Protein AF-A0A7J6VFN9-F1 (afdb_monomer_lite)

pLDDT: mean 92.54, std 10.15, range [51.94, 98.19]

Organism: Thalictrum thalictroides (NCBI:txid46969)

Structure (mmCIF, N/CA/C/O backbone):
data_AF-A0A7J6VFN9-F1
#
_entry.id   AF-A0A7J6VFN9-F1
#
loop_
_atom_site.group_PDB
_atom_site.id
_atom_site.type_symbol
_atom_site.label_atom_id
_atom_site.label_alt_id
_atom_site.label_comp_id
_atom_site.label_asym_id
_atom_site.label_entity_id
_atom_site.label_seq_id
_atom_site.pdbx_PDB_ins_code
_atom_site.Cartn_x
_atom_site.Cartn_y
_atom_site.Cartn_z
_atom_site.occupancy
_atom_site.B_iso_or_equiv
_atom_site.auth_seq_id
_atom_site.auth_comp_id
_atom_site.auth_asym_id
_atom_site.auth_atom_id
_atom_site.pdbx_PDB_model_num
ATOM 1 N N . ALA A 1 1 ? 2.708 -5.020 3.606 1.00 85.81 1 ALA A N 1
ATOM 2 C CA . ALA A 1 1 ? 1.558 -4.347 4.249 1.00 85.81 1 ALA A CA 1
ATOM 3 C C . ALA A 1 1 ? 1.296 -4.782 5.701 1.00 85.81 1 ALA A C 1
ATOM 5 O O . ALA A 1 1 ? 1.043 -3.911 6.523 1.00 85.81 1 ALA A O 1
ATOM 6 N N . ARG A 1 2 ? 1.404 -6.075 6.067 1.00 93.56 2 ARG A N 1
ATOM 7 C CA . ARG A 1 2 ? 1.027 -6.594 7.408 1.00 93.56 2 ARG A CA 1
ATOM 8 C C . ARG A 1 2 ? 1.570 -5.802 8.610 1.00 93.56 2 ARG A C 1
ATOM 10 O O . ARG A 1 2 ? 0.836 -5.56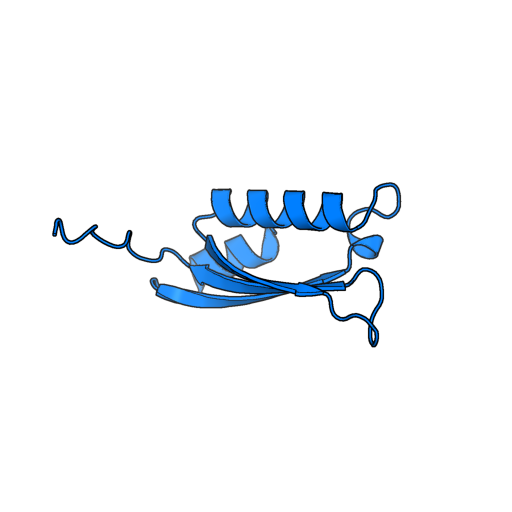3 9.559 1.00 93.56 2 ARG A O 1
ATOM 17 N N . ILE A 1 3 ? 2.849 -5.413 8.591 1.00 96.69 3 ILE A N 1
ATOM 18 C CA . ILE A 1 3 ? 3.478 -4.691 9.715 1.00 96.69 3 ILE A CA 1
ATOM 19 C C . ILE A 1 3 ? 2.795 -3.339 9.955 1.00 96.69 3 ILE A C 1
ATOM 21 O O . ILE A 1 3 ? 2.485 -3.011 11.100 1.00 96.69 3 ILE A O 1
ATOM 25 N N . LEU A 1 4 ? 2.527 -2.577 8.889 1.00 96.62 4 LEU A N 1
ATOM 26 C CA . LEU A 1 4 ? 1.813 -1.304 8.992 1.00 96.62 4 LEU A CA 1
ATOM 27 C C . LEU A 1 4 ? 0.395 -1.516 9.534 1.00 96.62 4 LEU A C 1
ATOM 29 O O . LEU A 1 4 ? -0.026 -0.782 10.422 1.00 96.62 4 LEU A O 1
ATOM 33 N N . ALA A 1 5 ? -0.312 -2.536 9.041 1.00 96.00 5 ALA A N 1
ATOM 34 C CA . ALA A 1 5 ? -1.672 -2.845 9.473 1.00 96.00 5 ALA A CA 1
ATOM 35 C C . ALA A 1 5 ? -1.765 -3.191 10.960 1.00 96.00 5 ALA A C 1
ATOM 37 O O . ALA A 1 5 ? -2.616 -2.649 11.664 1.00 96.00 5 ALA A O 1
ATOM 38 N N . LEU A 1 6 ? -0.850 -4.028 11.456 1.00 97.50 6 LEU A N 1
ATOM 39 C CA . LEU A 1 6 ? -0.773 -4.344 12.880 1.00 97.50 6 LEU A CA 1
ATOM 40 C C . LEU A 1 6 ? -0.523 -3.077 13.699 1.00 97.50 6 LEU A C 1
ATOM 42 O O . LEU A 1 6 ? -1.314 -2.768 14.584 1.00 97.50 6 LEU A O 1
ATOM 46 N N . ASN A 1 7 ? 0.500 -2.289 13.363 1.00 98.19 7 ASN A N 1
ATOM 47 C CA . ASN A 1 7 ? 0.791 -1.053 14.094 1.00 98.19 7 ASN A CA 1
ATOM 48 C C . ASN A 1 7 ? -0.388 -0.073 14.080 1.00 98.19 7 ASN A C 1
ATOM 50 O O . ASN A 1 7 ? -0.724 0.498 15.116 1.00 98.19 7 ASN A O 1
ATOM 54 N N . ALA A 1 8 ? -1.066 0.078 12.943 1.00 97.75 8 ALA A N 1
ATOM 55 C CA . ALA A 1 8 ? -2.241 0.929 12.864 1.00 97.75 8 ALA A CA 1
ATOM 56 C C . ALA A 1 8 ? -3.388 0.421 13.745 1.00 97.75 8 ALA A C 1
ATOM 58 O O . ALA A 1 8 ? -4.024 1.220 14.423 1.00 97.75 8 ALA A O 1
ATOM 59 N N . SER A 1 9 ? -3.609 -0.895 13.803 1.00 96.50 9 SER A N 1
ATOM 60 C CA . SER A 1 9 ? -4.666 -1.477 14.635 1.00 96.50 9 SER A CA 1
ATOM 61 C C . SER A 1 9 ? -4.471 -1.249 16.139 1.00 96.50 9 SER A C 1
ATOM 63 O O . SER A 1 9 ? -5.462 -1.155 16.860 1.00 96.50 9 SER A O 1
ATOM 65 N N . TYR A 1 10 ? -3.220 -1.133 16.601 1.00 97.44 10 TYR A N 1
ATOM 66 C CA . TYR A 1 10 ? -2.894 -0.908 18.012 1.00 97.44 10 TYR A CA 1
ATOM 67 C C . TYR A 1 10 ? -2.751 0.574 18.367 1.00 97.44 10 TYR A C 1
ATOM 69 O O . TYR A 1 10 ? -3.103 0.968 19.477 1.00 97.44 10 TYR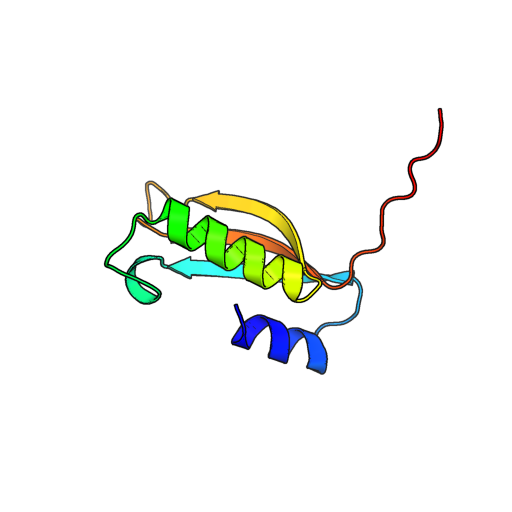 A O 1
ATOM 77 N N . PHE A 1 11 ? -2.219 1.391 17.454 1.00 97.94 11 PHE A N 1
ATOM 78 C CA . PHE A 1 11 ? -1.722 2.727 17.799 1.00 97.94 11 PHE A CA 1
ATOM 79 C C . PHE A 1 11 ? -2.298 3.858 16.946 1.00 97.94 11 PHE A C 1
ATOM 81 O O . PHE A 1 11 ? -2.299 5.009 17.386 1.00 97.94 11 PHE A O 1
ATOM 88 N N . LEU A 1 12 ? -2.784 3.578 15.732 1.00 97.31 12 LEU A N 1
ATOM 89 C CA . LEU A 1 12 ? -3.322 4.622 14.866 1.00 97.31 12 LEU A CA 1
ATOM 90 C C . LEU A 1 12 ? -4.799 4.838 15.184 1.00 97.31 12 LEU A C 1
ATOM 92 O O . LEU A 1 12 ? -5.627 3.936 15.064 1.00 97.31 12 LEU A O 1
ATOM 96 N N . LYS A 1 13 ? -5.139 6.071 15.559 1.00 97.06 13 LYS A N 1
ATOM 97 C CA . LYS A 1 13 ? -6.535 6.473 15.745 1.00 97.06 13 LYS A CA 1
ATOM 98 C C . LYS A 1 13 ? -7.354 6.216 14.476 1.00 97.06 13 LYS A C 1
ATOM 100 O O . LYS A 1 13 ? -6.837 6.321 13.362 1.00 97.06 13 LYS A O 1
ATOM 105 N N . ASN A 1 14 ? -8.646 5.943 14.647 1.00 95.19 14 ASN A N 1
ATOM 106 C CA . ASN A 1 14 ? -9.580 5.964 13.524 1.00 95.19 14 ASN A CA 1
ATOM 107 C C . ASN A 1 14 ? -9.490 7.329 12.822 1.00 95.19 14 ASN A C 1
ATOM 109 O O . ASN A 1 14 ? -9.289 8.350 13.483 1.00 95.19 14 ASN A O 1
ATOM 113 N N . GLU A 1 15 ? -9.590 7.329 11.493 1.00 96.12 15 GLU A N 1
ATOM 114 C CA . GLU A 1 15 ? -9.388 8.516 10.645 1.00 96.12 15 GLU A CA 1
ATOM 115 C C . GLU A 1 15 ? -7.959 9.092 10.702 1.00 96.12 15 GLU A C 1
ATOM 117 O O . GLU A 1 15 ? -7.677 10.181 10.200 1.00 96.12 15 GLU A O 1
ATOM 122 N N . GLY A 1 16 ? -7.024 8.357 11.309 1.00 97.12 16 GLY A N 1
ATOM 123 C CA . GLY A 1 16 ? -5.603 8.656 11.275 1.00 97.12 16 GLY A CA 1
ATOM 124 C C . GLY A 1 16 ? -5.029 8.471 9.874 1.00 97.12 16 GLY A C 1
ATOM 125 O O . GLY A 1 16 ? -5.502 7.645 9.094 1.00 97.12 16 GLY A O 1
ATOM 126 N N . HIS A 1 17 ? -3.991 9.238 9.558 1.00 97.50 17 HIS A N 1
ATOM 127 C CA . HIS A 1 17 ? -3.331 9.181 8.259 1.00 97.50 17 HIS A CA 1
ATOM 128 C C . HIS A 1 17 ? -2.125 8.246 8.304 1.00 97.50 17 HIS A C 1
ATOM 130 O O . HIS A 1 17 ? -1.500 8.074 9.351 1.00 97.50 17 HIS A O 1
ATOM 136 N N . PHE A 1 18 ? -1.794 7.662 7.158 1.00 97.44 18 PHE A N 1
ATOM 137 C CA . PHE A 1 18 ? -0.587 6.870 6.978 1.00 97.44 18 PHE A CA 1
ATOM 138 C C . PHE A 1 18 ? 0.180 7.336 5.744 1.00 97.44 18 PHE A C 1
ATOM 140 O O . PHE A 1 18 ? -0.394 7.852 4.783 1.00 97.44 18 PHE A O 1
ATOM 147 N N . VAL A 1 19 ? 1.484 7.095 5.789 1.00 97.62 19 VAL A N 1
ATOM 148 C CA . VAL A 1 19 ? 2.415 7.218 4.671 1.00 97.62 19 VAL A CA 1
ATOM 149 C C . VAL A 1 19 ? 3.236 5.935 4.674 1.00 97.62 19 VAL A C 1
ATOM 151 O O . VAL A 1 19 ? 3.742 5.535 5.724 1.00 97.62 19 VAL A O 1
ATOM 154 N N . ILE A 1 20 ? 3.350 5.266 3.531 1.00 96.88 20 ILE A N 1
ATOM 155 C CA . ILE A 1 20 ? 4.211 4.092 3.369 1.00 96.88 20 ILE A CA 1
ATOM 156 C C . ILE A 1 20 ? 5.074 4.251 2.125 1.00 96.88 20 ILE A C 1
ATOM 158 O O . ILE A 1 20 ? 4.566 4.508 1.037 1.00 96.88 20 ILE A O 1
ATOM 162 N N . SER A 1 21 ? 6.381 4.068 2.299 1.00 96.44 21 SER A N 1
ATOM 163 C CA . SER A 1 21 ? 7.323 3.934 1.192 1.00 96.44 21 SER A CA 1
ATOM 164 C C . SER A 1 21 ? 7.489 2.456 0.851 1.00 96.44 21 SER A C 1
ATOM 166 O O . SER A 1 21 ? 7.799 1.638 1.721 1.00 96.44 21 SER A O 1
ATOM 168 N N . ILE A 1 22 ? 7.235 2.110 -0.405 1.00 96.06 22 ILE A N 1
ATOM 169 C CA . ILE A 1 22 ? 7.278 0.756 -0.944 1.00 96.06 22 ILE A CA 1
ATOM 170 C C . ILE A 1 22 ? 8.478 0.673 -1.877 1.00 96.06 22 ILE A C 1
ATOM 172 O O . ILE A 1 22 ? 8.485 1.303 -2.929 1.00 96.06 22 ILE A O 1
ATOM 176 N N . LYS A 1 23 ? 9.469 -0.137 -1.501 1.00 95.56 23 LYS A N 1
ATOM 177 C CA . LYS A 1 23 ? 10.604 -0.505 -2.351 1.00 95.56 23 LYS A CA 1
ATOM 178 C C . LYS A 1 23 ? 10.329 -1.870 -2.974 1.00 95.56 23 LYS A C 1
ATOM 180 O O . LYS A 1 23 ? 10.436 -2.879 -2.273 1.00 95.56 23 LYS A O 1
ATOM 185 N N . ALA A 1 24 ? 9.972 -1.916 -4.258 1.00 95.69 24 ALA A N 1
ATOM 186 C CA . ALA A 1 24 ? 9.487 -3.146 -4.893 1.00 95.69 24 ALA A CA 1
ATOM 187 C C . ALA A 1 24 ? 10.516 -4.287 -4.831 1.00 95.69 24 ALA A C 1
ATOM 189 O O . ALA A 1 24 ? 10.189 -5.387 -4.392 1.00 95.69 24 ALA A O 1
ATOM 190 N N . ASN A 1 25 ? 11.784 -3.980 -5.120 1.00 92.69 25 ASN A N 1
ATOM 191 C CA . ASN A 1 25 ? 12.879 -4.956 -5.155 1.00 92.69 25 ASN A CA 1
ATOM 192 C C . ASN A 1 25 ? 13.158 -5.655 -3.812 1.00 92.69 25 ASN A C 1
ATOM 194 O O . ASN A 1 25 ? 13.768 -6.719 -3.791 1.00 92.69 25 ASN A O 1
ATOM 198 N N . CYS A 1 26 ? 12.741 -5.071 -2.684 1.00 94.38 26 CYS A N 1
ATOM 199 C CA . CYS A 1 26 ? 12.874 -5.707 -1.369 1.00 94.38 26 CYS A CA 1
ATOM 200 C C . CYS A 1 26 ? 11.658 -6.558 -0.981 1.00 94.38 26 CYS A C 1
ATOM 202 O O . CYS A 1 26 ? 11.715 -7.266 0.021 1.00 94.38 26 CYS A O 1
ATOM 204 N N . ILE A 1 27 ? 10.562 -6.464 -1.732 1.00 93.56 27 ILE A N 1
ATOM 205 C CA . ILE A 1 27 ? 9.349 -7.2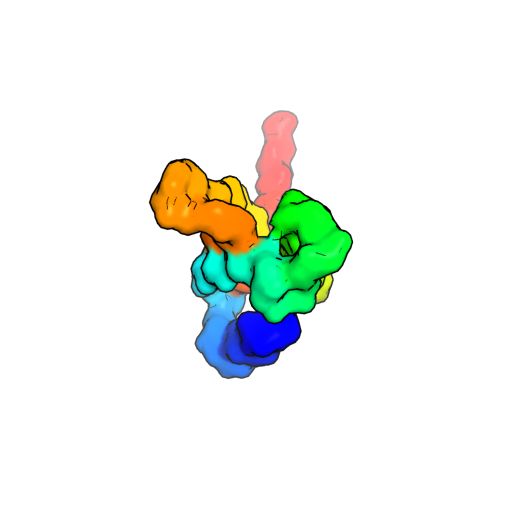56 -1.521 1.00 93.56 27 ILE A CA 1
ATOM 206 C C . ILE A 1 27 ? 9.380 -8.470 -2.439 1.00 93.56 27 ILE A C 1
ATOM 208 O O . ILE A 1 27 ? 9.260 -9.595 -1.964 1.00 93.56 27 ILE A O 1
ATOM 212 N N . ASP A 1 28 ? 9.556 -8.230 -3.736 1.00 93.94 28 ASP A N 1
ATOM 213 C CA . ASP A 1 28 ? 9.686 -9.266 -4.750 1.00 93.94 28 ASP A CA 1
ATOM 214 C C . ASP A 1 28 ? 10.479 -8.700 -5.933 1.00 93.94 28 ASP A C 1
ATOM 216 O O . ASP A 1 28 ? 10.014 -7.807 -6.637 1.00 93.94 28 ASP A O 1
ATOM 220 N N . SER A 1 29 ? 11.699 -9.197 -6.124 1.00 93.69 29 SER A N 1
ATOM 221 C CA . SER A 1 29 ? 12.597 -8.775 -7.203 1.00 93.69 29 SER A CA 1
ATOM 222 C C . SER A 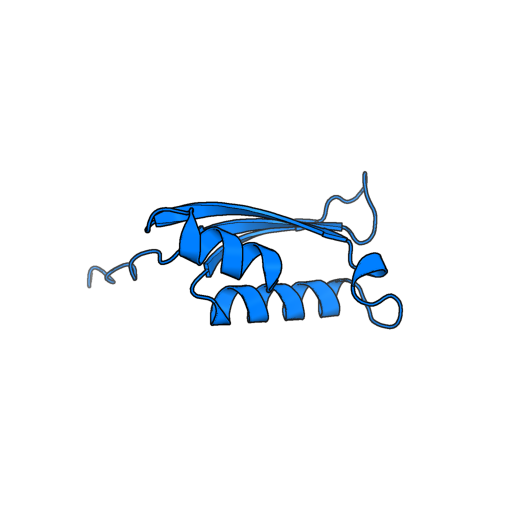1 29 ? 12.353 -9.509 -8.524 1.00 93.69 29 SER A C 1
ATOM 224 O O . SER A 1 29 ? 13.054 -9.254 -9.502 1.00 93.69 29 SER A O 1
ATOM 226 N N . THR A 1 30 ? 11.405 -10.449 -8.564 1.00 95.50 30 THR A N 1
ATOM 227 C CA . THR A 1 30 ? 11.147 -11.299 -9.736 1.00 95.50 30 THR A CA 1
ATOM 228 C C . THR A 1 30 ? 10.013 -10.788 -10.619 1.00 95.50 30 THR A C 1
ATOM 230 O O . THR A 1 30 ? 9.847 -11.263 -11.743 1.00 95.50 30 THR A O 1
ATOM 233 N N . VAL A 1 31 ? 9.241 -9.812 -10.137 1.00 95.25 31 VAL A N 1
ATOM 234 C CA . VAL A 1 31 ? 8.072 -9.258 -10.827 1.00 95.25 31 VAL A CA 1
ATOM 235 C C . VAL A 1 31 ? 8.213 -7.745 -11.035 1.00 95.25 31 VAL A C 1
ATOM 237 O O . VAL A 1 31 ? 8.952 -7.093 -10.298 1.00 95.25 31 VAL A O 1
ATOM 240 N N . PRO A 1 32 ? 7.496 -7.155 -12.010 1.00 96.12 32 PRO A N 1
ATOM 241 C CA . PRO A 1 32 ? 7.529 -5.711 -12.241 1.00 96.12 32 PRO A CA 1
ATOM 242 C C . PRO A 1 32 ? 7.082 -4.902 -11.017 1.00 96.12 32 PRO A C 1
ATOM 244 O O . PRO A 1 32 ? 6.153 -5.299 -10.302 1.00 96.12 32 PRO A O 1
ATOM 247 N N . ALA A 1 33 ? 7.696 -3.735 -10.809 1.00 94.94 33 ALA A N 1
ATOM 248 C CA . ALA A 1 33 ? 7.439 -2.883 -9.651 1.00 94.94 33 ALA A CA 1
ATOM 249 C C . ALA A 1 33 ? 5.963 -2.464 -9.543 1.00 94.94 33 ALA A C 1
ATOM 251 O O . ALA A 1 33 ? 5.385 -2.479 -8.456 1.00 94.94 33 ALA A O 1
ATOM 252 N N . GLU A 1 34 ? 5.304 -2.197 -10.672 1.00 94.38 34 GLU A N 1
ATOM 253 C CA . GLU A 1 34 ? 3.887 -1.828 -10.739 1.00 94.38 34 GLU A CA 1
ATOM 254 C C . GLU A 1 34 ? 2.981 -2.940 -10.203 1.00 94.38 34 GLU A C 1
ATOM 256 O O . GLU A 1 34 ? 1.989 -2.669 -9.518 1.00 94.38 34 GLU A O 1
ATOM 261 N N . ALA A 1 35 ? 3.335 -4.200 -10.475 1.00 96.31 35 ALA A N 1
ATOM 262 C CA . ALA A 1 35 ? 2.605 -5.351 -9.961 1.00 96.31 35 ALA A CA 1
ATOM 263 C C . ALA A 1 35 ? 2.758 -5.455 -8.438 1.00 96.31 35 ALA A C 1
ATOM 265 O O . ALA A 1 35 ? 1.764 -5.685 -7.743 1.00 96.31 35 ALA A O 1
ATOM 266 N N . VAL A 1 36 ? 3.964 -5.218 -7.908 1.00 96.50 36 VAL A N 1
ATOM 267 C CA . VAL A 1 36 ? 4.210 -5.170 -6.457 1.00 96.50 36 VAL A CA 1
ATOM 268 C C . VAL A 1 36 ? 3.397 -4.052 -5.807 1.00 96.50 36 VAL A C 1
ATOM 270 O O . VAL A 1 36 ? 2.709 -4.293 -4.814 1.00 96.50 36 VAL A O 1
ATO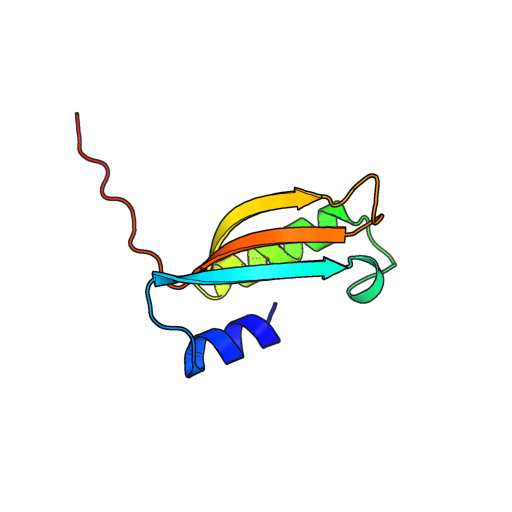M 273 N N . PHE A 1 37 ? 3.406 -2.845 -6.381 1.00 95.56 37 PHE A N 1
ATOM 274 C CA . PHE A 1 37 ? 2.647 -1.709 -5.852 1.00 95.56 37 PHE A CA 1
ATOM 275 C C . PHE A 1 37 ? 1.149 -2.019 -5.788 1.00 95.56 37 PHE A C 1
ATOM 277 O O . PHE A 1 37 ? 0.524 -1.841 -4.741 1.00 95.56 37 PHE A O 1
ATOM 284 N N . ALA A 1 38 ? 0.577 -2.561 -6.868 1.00 95.56 38 ALA A N 1
ATOM 285 C CA . ALA A 1 38 ? -0.834 -2.935 -6.913 1.00 95.56 38 ALA A CA 1
ATOM 286 C C . ALA A 1 38 ? -1.189 -4.015 -5.874 1.00 95.56 38 ALA A C 1
ATOM 288 O O . ALA A 1 38 ? -2.253 -3.955 -5.252 1.00 95.56 38 ALA A O 1
ATOM 289 N N . GLN A 1 39 ? -0.310 -4.998 -5.659 1.00 96.38 39 GLN A N 1
ATOM 290 C CA . GLN A 1 39 ? -0.504 -6.023 -4.632 1.00 96.38 39 GLN A CA 1
ATOM 291 C C . GLN A 1 39 ? -0.463 -5.438 -3.217 1.00 96.38 39 GLN A C 1
ATOM 293 O O . GLN A 1 39 ? -1.321 -5.767 -2.396 1.00 96.38 39 GLN A O 1
ATOM 298 N N . GLU A 1 40 ? 0.495 -4.562 -2.918 1.00 96.31 40 GLU A N 1
ATOM 299 C CA . GLU A 1 40 ? 0.599 -3.928 -1.602 1.00 96.31 40 GLU A CA 1
ATOM 300 C C . GLU A 1 40 ? -0.588 -3.003 -1.319 1.00 96.31 40 GLU A C 1
ATOM 302 O O . GLU A 1 40 ? -1.162 -3.067 -0.231 1.00 96.31 40 GLU A O 1
ATOM 307 N N . VAL A 1 41 ? -1.042 -2.231 -2.310 1.00 95.50 41 VAL A N 1
ATOM 308 C CA . VAL A 1 41 ? -2.261 -1.411 -2.215 1.00 95.50 41 VAL A CA 1
ATOM 309 C C . VAL A 1 41 ? -3.494 -2.271 -1.927 1.00 95.50 41 VAL A C 1
ATOM 311 O O . VAL A 1 41 ? -4.284 -1.924 -1.048 1.00 95.50 41 VAL A O 1
ATOM 314 N N . LYS A 1 42 ? -3.647 -3.423 -2.594 1.00 96.25 42 LYS A N 1
ATOM 315 C CA . LYS A 1 42 ? -4.747 -4.364 -2.309 1.00 96.25 42 LYS A CA 1
ATOM 316 C C . LYS A 1 42 ? -4.701 -4.893 -0.876 1.00 96.25 42 LYS A C 1
ATOM 318 O O . LYS A 1 42 ? -5.743 -4.976 -0.230 1.00 96.25 42 LYS A O 1
ATOM 323 N N . LYS A 1 43 ? -3.512 -5.219 -0.358 1.00 96.25 43 LYS A N 1
ATOM 324 C CA . LYS A 1 43 ? -3.350 -5.658 1.040 1.00 96.25 43 LYS A CA 1
ATOM 325 C C . LYS A 1 43 ? -3.743 -4.543 2.018 1.00 96.25 43 LYS A C 1
ATOM 327 O O . LYS A 1 43 ? -4.493 -4.801 2.950 1.00 96.25 43 LYS A O 1
ATOM 332 N N . LEU A 1 44 ? -3.323 -3.299 1.767 1.00 95.88 44 LEU A N 1
ATOM 333 C CA . LEU A 1 44 ? -3.732 -2.140 2.575 1.00 95.88 44 LEU A CA 1
ATOM 334 C C . LEU A 1 44 ? -5.259 -1.962 2.591 1.00 95.88 44 LEU A C 1
ATOM 336 O O . LEU A 1 44 ? -5.847 -1.754 3.648 1.00 95.88 44 LEU A O 1
ATOM 340 N N . GLN A 1 45 ? -5.916 -2.084 1.436 1.00 95.25 45 GLN A N 1
ATOM 341 C CA . GLN A 1 45 ? -7.377 -1.985 1.343 1.00 95.25 45 GLN A CA 1
ATOM 342 C C . GLN A 1 45 ? -8.098 -3.088 2.130 1.00 95.25 45 GLN A C 1
ATOM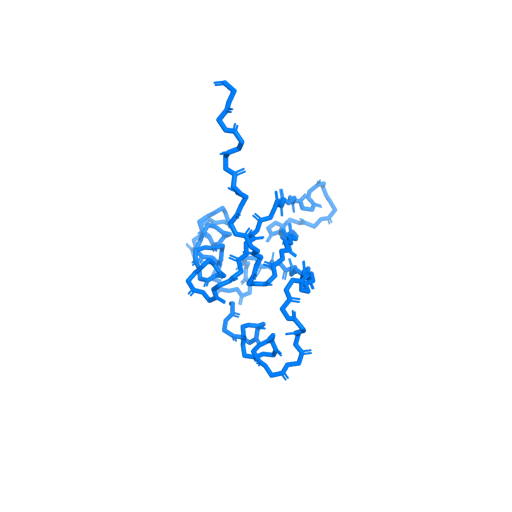 344 O O . GLN A 1 45 ? -9.104 -2.808 2.785 1.00 95.25 45 GLN A O 1
ATOM 349 N N . ALA A 1 46 ? -7.579 -4.320 2.103 1.00 96.50 46 ALA A N 1
ATOM 350 C CA . ALA A 1 46 ? -8.107 -5.426 2.904 1.00 96.50 46 ALA A CA 1
ATOM 351 C C . ALA A 1 46 ? -8.005 -5.144 4.416 1.00 96.50 46 ALA A C 1
ATOM 353 O O . ALA A 1 46 ? -8.918 -5.478 5.169 1.00 96.50 46 ALA A O 1
ATOM 354 N N . ASP A 1 47 ? -6.953 -4.438 4.836 1.00 96.00 47 ASP A N 1
ATOM 355 C CA . ASP A 1 47 ? -6.694 -4.048 6.226 1.00 96.00 47 ASP A CA 1
ATOM 356 C C . ASP A 1 47 ? -7.358 -2.711 6.630 1.00 96.00 47 ASP A C 1
ATOM 358 O O . ASP A 1 47 ? -6.930 -2.056 7.579 1.00 96.00 47 ASP A O 1
ATOM 362 N N . GLN A 1 48 ? -8.432 -2.293 5.944 1.00 95.56 48 GLN A N 1
ATOM 363 C CA . GLN A 1 48 ? -9.223 -1.081 6.240 1.00 95.56 48 GLN A CA 1
ATOM 364 C C . GLN A 1 48 ? -8.488 0.254 6.036 1.00 95.56 48 GLN A C 1
ATOM 366 O O . GLN A 1 48 ? -8.947 1.301 6.511 1.00 95.56 48 GLN A O 1
ATOM 371 N N . PHE A 1 49 ? -7.380 0.260 5.301 1.00 97.12 49 PHE A N 1
ATOM 372 C CA . PHE A 1 49 ? -6.796 1.503 4.817 1.00 97.12 49 PHE A CA 1
ATOM 373 C C . PHE A 1 49 ? -7.501 1.963 3.548 1.00 97.12 49 PHE A C 1
ATOM 375 O O . PHE A 1 49 ? -7.936 1.179 2.706 1.00 97.12 49 PHE A O 1
ATOM 382 N N . LYS A 1 50 ? -7.571 3.278 3.390 1.00 96.81 50 LYS A N 1
ATOM 383 C CA . LYS A 1 50 ? -8.077 3.947 2.204 1.00 96.81 50 LYS A CA 1
ATOM 384 C C . LYS A 1 50 ? -6.947 4.784 1.603 1.00 96.81 50 LYS A C 1
ATOM 386 O O . LYS A 1 50 ? -6.764 5.926 2.032 1.00 96.81 50 LYS A O 1
ATOM 391 N N . PRO A 1 51 ? -6.187 4.226 0.646 1.00 95.94 51 PRO A N 1
ATOM 392 C CA . PRO A 1 51 ? -5.207 4.982 -0.125 1.00 95.94 51 PRO A CA 1
ATOM 393 C C . PRO A 1 51 ? -5.891 6.153 -0.835 1.00 95.94 51 PRO A C 1
ATOM 395 O O . PRO A 1 51 ? -6.970 5.982 -1.408 1.00 95.94 51 PRO A O 1
ATOM 398 N N . SER A 1 52 ? -5.292 7.337 -0.766 1.00 95.31 52 SER A N 1
ATOM 399 C CA . SER A 1 52 ? -5.766 8.546 -1.448 1.00 95.31 52 SER A CA 1
ATOM 400 C C . SER A 1 52 ? -4.889 8.918 -2.632 1.00 95.31 52 SER A C 1
ATOM 402 O O . SER A 1 52 ? -5.407 9.386 -3.639 1.00 95.31 52 SER A O 1
ATOM 404 N N . GLU A 1 53 ? -3.582 8.700 -2.515 1.00 95.69 53 GLU A N 1
ATOM 405 C CA . GLU A 1 53 ? -2.609 9.073 -3.532 1.00 95.69 53 GLU A CA 1
ATOM 406 C C . GLU A 1 53 ? -1.432 8.093 -3.507 1.00 95.69 53 GLU A C 1
ATOM 408 O O . GLU A 1 53 ? -1.051 7.569 -2.455 1.00 95.69 53 GLU A O 1
ATOM 413 N N . GLN A 1 54 ? -0.886 7.830 -4.690 1.00 96.00 54 GLN A N 1
ATOM 414 C CA . GLN A 1 54 ? 0.310 7.032 -4.903 1.00 96.00 54 GLN A CA 1
ATOM 415 C C . GLN A 1 54 ? 1.217 7.797 -5.862 1.00 96.00 54 GLN A C 1
ATOM 417 O O . GLN A 1 54 ? 0.779 8.182 -6.944 1.00 96.00 54 GLN A O 1
ATOM 422 N N . VAL A 1 55 ? 2.478 7.969 -5.476 1.00 95.62 55 VAL A N 1
ATOM 423 C CA . VAL A 1 55 ? 3.484 8.685 -6.263 1.00 95.62 55 VAL A CA 1
ATOM 424 C C . VAL A 1 55 ? 4.732 7.824 -6.379 1.00 95.62 55 VAL A C 1
ATOM 426 O O . VAL A 1 55 ? 5.258 7.341 -5.377 1.00 95.62 55 VAL A O 1
ATOM 429 N N . THR A 1 56 ? 5.211 7.622 -7.602 1.00 95.69 56 THR A N 1
ATOM 430 C CA . THR A 1 56 ? 6.524 7.024 -7.867 1.00 95.69 56 THR A CA 1
ATOM 431 C C . THR A 1 56 ? 7.613 8.051 -7.581 1.00 95.69 56 THR A C 1
ATOM 433 O O . THR A 1 56 ? 7.451 9.222 -7.913 1.00 95.69 56 THR A O 1
ATOM 436 N N . LEU A 1 57 ? 8.735 7.633 -6.999 1.00 94.06 57 LEU A N 1
ATOM 437 C CA . LEU A 1 57 ? 9.819 8.554 -6.628 1.00 94.06 57 LEU A CA 1
ATOM 438 C C . LEU A 1 57 ? 10.833 8.798 -7.758 1.00 94.06 57 LEU A C 1
ATOM 440 O O . LEU A 1 57 ? 11.921 9.322 -7.517 1.00 94.06 57 LEU A O 1
ATOM 444 N N . GLU A 1 58 ? 10.485 8.449 -8.996 1.00 88.75 58 GLU A N 1
ATOM 445 C CA . GLU A 1 58 ? 11.310 8.741 -10.165 1.00 88.75 58 GLU A CA 1
ATOM 446 C C . GLU A 1 58 ? 11.347 10.252 -10.456 1.00 88.75 58 GLU A C 1
ATOM 448 O O . GLU A 1 58 ? 10.313 10.920 -10.368 1.00 88.75 58 GLU A O 1
ATOM 453 N N . PRO A 1 59 ? 12.523 10.819 -10.794 1.00 92.19 59 PRO A N 1
ATOM 454 C CA . PRO A 1 59 ? 13.771 10.138 -11.170 1.00 92.19 59 PRO A CA 1
ATOM 455 C C . PRO A 1 59 ? 14.751 9.852 -10.012 1.00 92.19 59 PRO A C 1
ATOM 457 O O . PRO A 1 59 ? 15.860 9.390 -10.270 1.00 92.19 59 PRO A O 1
ATOM 460 N N . PHE A 1 60 ? 14.399 10.151 -8.759 1.00 94.44 60 PHE A N 1
ATOM 461 C CA . PHE A 1 60 ? 15.336 10.100 -7.626 1.00 94.44 60 PHE A CA 1
ATOM 462 C C . PHE A 1 60 ? 15.590 8.679 -7.114 1.00 94.44 60 PHE A C 1
ATOM 464 O O . PHE A 1 60 ? 16.730 8.324 -6.835 1.00 94.44 60 PHE A O 1
ATOM 471 N N . GLU A 1 61 ? 14.538 7.865 -7.013 1.00 90.38 61 GLU A N 1
ATOM 472 C CA . GLU A 1 61 ? 14.609 6.478 -6.546 1.00 90.38 61 GLU A CA 1
ATOM 473 C C . GLU A 1 61 ? 13.792 5.569 -7.472 1.00 90.38 61 GLU A C 1
ATOM 475 O O . GLU A 1 61 ? 12.570 5.701 -7.578 1.00 90.38 61 GLU A O 1
ATOM 480 N N . ARG A 1 62 ? 14.473 4.629 -8.142 1.00 91.44 62 ARG A N 1
ATOM 481 C CA . ARG A 1 62 ? 13.847 3.658 -9.056 1.00 91.44 62 ARG A CA 1
ATOM 482 C C . ARG A 1 62 ? 13.115 2.573 -8.269 1.00 91.44 62 ARG A C 1
ATOM 484 O O . ARG A 1 62 ? 13.574 2.181 -7.197 1.00 91.44 62 ARG A O 1
ATOM 491 N N . ASP A 1 63 ? 12.003 2.070 -8.801 1.00 94.19 63 ASP A N 1
ATOM 492 C CA . ASP A 1 63 ? 11.196 0.992 -8.202 1.00 94.19 63 ASP A CA 1
ATOM 493 C C . ASP A 1 63 ? 10.686 1.311 -6.782 1.00 94.19 63 ASP A C 1
ATOM 495 O O . ASP A 1 63 ? 10.386 0.411 -5.986 1.00 94.19 63 ASP A O 1
ATOM 499 N N . HIS A 1 64 ? 10.577 2.605 -6.461 1.00 95.88 64 HIS A N 1
ATOM 500 C CA . HIS A 1 64 ? 10.013 3.103 -5.215 1.00 95.88 64 HIS A CA 1
ATOM 501 C C . HIS A 1 64 ? 8.709 3.860 -5.459 1.00 95.88 64 HIS A C 1
ATOM 503 O O . HIS A 1 64 ? 8.613 4.712 -6.347 1.00 95.88 64 HIS A O 1
ATOM 509 N N . ALA A 1 65 ? 7.723 3.603 -4.605 1.00 96.25 65 ALA A N 1
ATOM 510 C CA . ALA A 1 65 ? 6.473 4.346 -4.571 1.00 96.25 65 ALA A CA 1
ATOM 511 C C . ALA A 1 65 ? 6.120 4.750 -3.139 1.00 96.25 65 ALA A C 1
ATOM 513 O O . ALA A 1 65 ? 6.205 3.946 -2.212 1.00 96.25 65 ALA A O 1
ATOM 514 N N . CYS A 1 66 ? 5.681 5.989 -2.963 1.00 96.88 66 CYS A N 1
ATOM 515 C CA . CYS A 1 66 ? 5.064 6.459 -1.736 1.00 96.88 66 CYS A CA 1
ATOM 516 C C . CYS A 1 66 ? 3.545 6.380 -1.882 1.00 96.88 66 CYS A C 1
ATOM 518 O O . CYS A 1 66 ? 2.984 6.870 -2.862 1.00 96.88 66 CYS A O 1
ATOM 520 N N . VAL A 1 67 ? 2.877 5.765 -0.911 1.00 97.19 67 VAL A N 1
ATOM 521 C CA . VAL A 1 67 ? 1.415 5.707 -0.839 1.00 97.19 67 VAL A CA 1
ATOM 522 C C . VAL A 1 67 ? 0.969 6.414 0.427 1.00 97.19 67 VAL A C 1
ATOM 524 O O . VAL A 1 67 ? 1.464 6.125 1.520 1.00 97.19 67 VAL A O 1
ATOM 527 N N . VAL A 1 68 ? 0.003 7.315 0.283 1.00 97.81 68 VAL A N 1
ATOM 528 C CA . VAL A 1 68 ? -0.608 8.041 1.397 1.00 97.81 68 VAL A CA 1
ATOM 529 C C . VAL A 1 68 ? -2.104 7.776 1.448 1.00 97.81 68 VAL A C 1
ATOM 531 O O . VAL A 1 68 ? -2.739 7.458 0.439 1.00 97.81 68 VAL A O 1
ATOM 534 N N . GLY A 1 69 ? -2.683 7.883 2.638 1.00 97.00 69 GLY A N 1
ATOM 535 C CA . GLY A 1 69 ? -4.116 7.710 2.817 1.00 97.00 69 GLY A CA 1
ATOM 536 C C . GLY A 1 69 ? -4.549 7.769 4.270 1.00 97.00 69 GLY A C 1
ATOM 537 O O . GLY A 1 69 ? -3.805 8.210 5.145 1.00 97.00 69 GLY A O 1
ATOM 538 N N . GLY A 1 70 ? -5.767 7.301 4.525 1.00 97.31 70 GLY A N 1
ATOM 539 C CA . GLY A 1 70 ? -6.343 7.257 5.867 1.00 97.31 70 GLY A CA 1
ATOM 540 C C . GLY A 1 70 ? -6.710 5.845 6.312 1.00 97.31 70 GLY A C 1
ATOM 541 O O . GLY A 1 70 ? -7.025 4.983 5.493 1.00 97.31 70 GLY A O 1
ATOM 542 N N . TYR A 1 71 ? -6.701 5.610 7.617 1.00 97.75 71 TYR A N 1
ATOM 543 C CA . TYR A 1 71 ? -7.082 4.353 8.252 1.00 97.75 71 TYR A CA 1
ATOM 544 C C . TYR A 1 71 ? -8.514 4.430 8.776 1.00 97.75 71 TYR A C 1
ATOM 546 O O . TYR A 1 71 ? -8.869 5.375 9.482 1.00 97.75 71 TYR A O 1
ATOM 554 N N . ARG A 1 72 ? -9.354 3.446 8.425 1.00 95.62 72 ARG A N 1
ATOM 555 C CA . ARG A 1 72 ? -10.775 3.390 8.823 1.00 95.62 72 ARG A CA 1
ATOM 556 C C . ARG A 1 72 ? -11.535 4.686 8.522 1.00 95.62 72 ARG A C 1
ATOM 558 O O . ARG A 1 72 ? -12.367 5.128 9.307 1.00 95.62 72 ARG A O 1
ATOM 565 N N . MET A 1 73 ? -11.235 5.294 7.373 1.00 93.62 73 MET A N 1
ATOM 566 C CA . MET A 1 73 ? -11.894 6.527 6.947 1.00 93.62 73 MET A CA 1
ATOM 567 C C . MET A 1 73 ? -13.397 6.296 6.750 1.00 93.62 73 MET A C 1
ATOM 569 O O . MET A 1 73 ? -13.778 5.287 6.140 1.00 93.62 73 MET A O 1
ATOM 573 N N . PRO A 1 74 ? -14.256 7.240 7.168 1.00 88.38 74 PRO A N 1
ATOM 574 C CA . PRO A 1 74 ? -15.683 7.144 6.934 1.00 88.38 74 PRO A CA 1
ATOM 575 C C . PRO A 1 74 ? -15.968 7.083 5.430 1.00 88.38 74 PRO A C 1
ATOM 577 O O . PRO A 1 74 ? -15.285 7.687 4.588 1.00 88.38 74 PRO A O 1
ATOM 580 N N . LYS A 1 75 ? -17.004 6.326 5.066 1.00 78.19 75 LYS A N 1
ATOM 581 C CA . LYS A 1 75 ? -17.516 6.335 3.696 1.00 78.19 75 LYS A CA 1
ATOM 582 C C . LYS A 1 75 ? -18.088 7.731 3.444 1.00 78.19 75 LYS A C 1
ATOM 584 O O . LYS A 1 75 ? -18.932 8.188 4.205 1.00 78.19 75 LYS A O 1
ATOM 589 N N . LYS A 1 76 ? -17.621 8.423 2.395 1.00 71.88 76 LYS A N 1
ATOM 590 C CA . LYS A 1 76 ? -18.244 9.687 1.973 1.00 71.88 76 LYS A CA 1
ATOM 591 C C . LYS A 1 76 ? -19.705 9.375 1.644 1.00 71.88 76 LYS A C 1
ATOM 593 O O . LYS A 1 76 ? -19.956 8.622 0.703 1.00 71.88 76 LYS A O 1
ATOM 598 N N . ASN A 1 77 ? -20.641 9.941 2.404 1.00 58.59 77 ASN A N 1
ATOM 599 C CA . ASN A 1 77 ? -22.039 9.956 2.001 1.00 58.59 77 ASN A CA 1
ATOM 600 C C . ASN A 1 77 ? -22.110 10.701 0.667 1.00 58.59 77 ASN A C 1
ATOM 602 O O . ASN A 1 77 ? -21.667 11.847 0.571 1.00 58.59 77 ASN A O 1
ATOM 606 N N . LYS A 1 78 ? -22.615 10.036 -0.377 1.00 55.78 78 LYS A N 1
ATOM 607 C CA . LYS A 1 78 ? -23.030 10.737 -1.590 1.00 55.78 78 LYS A CA 1
ATOM 608 C C . LYS A 1 78 ? -24.168 11.655 -1.161 1.00 55.78 78 LYS A C 1
ATOM 610 O O . LYS A 1 78 ? -25.255 11.168 -0.871 1.00 55.78 78 LYS A O 1
ATOM 615 N N . ILE A 1 79 ? -23.900 12.954 -1.060 1.00 59.09 79 ILE A N 1
ATOM 616 C CA . ILE A 1 79 ? -24.971 13.943 -1.013 1.00 59.09 79 ILE A CA 1
ATOM 617 C C . ILE A 1 79 ? -25.656 13.801 -2.371 1.00 59.09 79 ILE A C 1
ATOM 619 O O . ILE A 1 79 ? -25.033 14.063 -3.399 1.00 59.09 79 ILE A O 1
ATOM 623 N N . ALA A 1 80 ? -26.860 13.229 -2.373 1.00 54.66 80 ALA A N 1
ATOM 624 C CA . ALA A 1 80 ? -27.692 13.166 -3.561 1.00 54.66 80 ALA A CA 1
ATOM 625 C C . ALA A 1 80 ? -28.000 14.615 -3.954 1.00 54.66 80 ALA A C 1
ATOM 627 O O . ALA A 1 80 ? -28.610 15.340 -3.168 1.00 54.66 80 ALA A O 1
ATOM 628 N N . ALA A 1 81 ? -27.463 15.033 -5.098 1.00 51.94 81 ALA A N 1
ATOM 629 C CA . ALA A 1 81 ? -27.875 16.249 -5.783 1.00 51.94 81 ALA A CA 1
ATOM 630 C C . ALA A 1 81 ? -29.133 15.950 -6.600 1.00 51.94 81 ALA A C 1
ATOM 632 O O . ALA A 1 81 ? -29.210 14.817 -7.135 1.00 51.94 81 ALA A O 1
#

Secondary structure (DSSP, 8-state):
-HHHHHHHHHHPPTT-EEEEEEEGGGT-SSS-HHHHHHHHHHHHHHTTEEEEEEEE-TTTSTTEEEEEEEESPPP------

Radius of gyration: 14.06 Å; chains: 1; bounding box: 43×28×30 Å

Foldseek 3Di:
DVVVLVCCVVPNDAFRKDKDKDQQCVVPVPDDLVVSVVVVVVVCVVSQWDWDDKDDPPPVDPSMIMTMTTHNDDDPPPPDD

InterPro domains:
  IPR000692 rRNA 2'-O-methyltransferase fibrillarin-like [PF01269] (1-72)
  IPR000692 rRNA 2'-O-methyltransferase fibrillarin-like [SM01206] (1-73)
  IPR029063 S-adenosyl-L-methionine-dependent methyltransferase superfamily [G3DSA:3.40.50.150] (1-73)
  IPR029063 S-adenosyl-L-methionine-dependent methyltransferase superfamily [SSF53335] (4-69)

Sequence (81 aa):
ARILALNASYFLKNEGHFVISIKANCIDSTVPAEAVFAQEVKKLQADQFKPSEQVTLEPFERDHACVVGGYRMPKKNKIAA